Protein AF-A0A0S7YN95-F1 (afdb_monomer)

Nearest PDB structures (foldseek):
  6g4j-assembly1_B  TM=7.138E-01  e=1.364E-01  synthetic construct
  5dcq-assembly3_A  TM=6.971E-01  e=1.677E-01  synthetic construct
  4zv6-assembly1_A  TM=6.959E-01  e=6.429E-01  synthetic construct
  7q1f-assembly2_T  TM=7.185E-01  e=8.325E-01  synthetic construct
  3ltj-assembly1_A  TM=7.022E-01  e=1.078E+00  synthetic construct

pLDDT: mean 77.03, std 22.02, range [37.22, 98.12]

Solvent-accessible surface area (backbone atoms only — not comparable to full-atom values): 9347 Å² total; per-residue (Å²): 131,88,80,88,83,84,80,82,82,80,82,81,84,77,83,65,75,85,68,60,56,68,64,36,55,53,28,54,72,44,93,47,61,67,47,24,47,54,28,54,54,50,38,55,75,66,61,48,51,88,51,44,67,65,35,54,57,33,55,72,45,88,52,65,68,43,20,52,50,24,53,52,41,48,26,73,58,68,68,54,84,75,70,60,92,79,41,52,80,70,50,40,54,53,52,48,51,52,49,54,55,48,47,56,71,75,58,79,54,79,75,77,80,72,92,78,72,85,78,73,82,82,82,81,83,77,81,82,88,82,83,85,79,89,81,86,89,80,87,85,86,133

Structure (mmCIF, N/CA/C/O backbone):
data_AF-A0A0S7YN95-F1
#
_entry.id   AF-A0A0S7YN95-F1
#
loop_
_atom_site.group_PDB
_atom_site.id
_atom_site.type_symbol
_atom_site.label_atom_id
_atom_site.label_alt_id
_atom_site.label_comp_id
_atom_site.label_asym_id
_atom_site.label_entity_id
_atom_site.label_seq_id
_atom_site.pdbx_PDB_ins_code
_atom_site.Cartn_x
_atom_site.Cartn_y
_atom_site.Cartn_z
_atom_site.occupancy
_atom_site.B_iso_or_equiv
_atom_site.auth_seq_id
_atom_site.auth_comp_id
_atom_site.auth_asym_id
_atom_site.auth_atom_id
_atom_site.pdbx_PDB_model_num
ATOM 1 N N . MET A 1 1 ? -55.940 -20.955 6.458 1.00 40.81 1 MET A N 1
ATOM 2 C CA . MET A 1 1 ? -55.574 -21.332 5.076 1.00 40.81 1 MET A CA 1
ATOM 3 C C . MET A 1 1 ? -54.889 -20.138 4.426 1.00 40.81 1 MET A C 1
ATOM 5 O O . MET A 1 1 ? -55.486 -19.078 4.477 1.00 40.81 1 MET A O 1
ATOM 9 N N . SER A 1 2 ? -53.699 -20.341 3.836 1.00 41.50 2 SER A N 1
ATOM 10 C CA . SER A 1 2 ? -53.143 -19.576 2.689 1.00 41.50 2 SER A CA 1
ATOM 11 C C . SER A 1 2 ? -52.812 -18.079 2.902 1.00 41.50 2 SER A C 1
ATOM 13 O O . SER A 1 2 ? -53.656 -17.323 3.338 1.00 41.50 2 SER A O 1
ATOM 15 N N . ARG A 1 3 ? -51.645 -17.513 2.564 1.00 46.84 3 ARG A N 1
ATOM 16 C CA . ARG A 1 3 ? -50.478 -17.911 1.756 1.00 46.84 3 ARG A CA 1
ATOM 17 C C . ARG A 1 3 ? -49.304 -17.003 2.172 1.00 46.84 3 ARG A C 1
ATOM 19 O O . ARG A 1 3 ? -49.470 -15.793 2.265 1.00 46.84 3 ARG A O 1
ATOM 26 N N . LYS A 1 4 ? -48.123 -17.585 2.390 1.00 48.66 4 LYS A N 1
ATOM 27 C CA . LYS A 1 4 ? -46.857 -16.853 2.549 1.00 48.66 4 LYS A CA 1
ATOM 28 C C . LYS A 1 4 ? -46.462 -16.288 1.181 1.00 48.66 4 LYS A C 1
ATOM 30 O O . LYS A 1 4 ? -46.276 -17.070 0.253 1.00 48.66 4 LYS A O 1
ATOM 35 N N . VAL A 1 5 ? -46.340 -14.969 1.050 1.00 50.50 5 VAL A N 1
ATOM 36 C CA . VAL A 1 5 ? -45.771 -14.335 -0.149 1.00 50.50 5 VAL A CA 1
ATOM 37 C C . VAL A 1 5 ? -44.314 -13.996 0.160 1.00 50.50 5 VAL A C 1
ATOM 39 O O . VAL A 1 5 ? -44.005 -12.975 0.764 1.00 50.50 5 VAL A O 1
ATOM 42 N N . LEU A 1 6 ? -43.426 -14.919 -0.204 1.00 49.97 6 LEU A N 1
ATOM 43 C CA . LEU A 1 6 ? -41.984 -14.706 -0.285 1.00 49.97 6 LEU A CA 1
ATOM 44 C C . LEU A 1 6 ? -41.707 -13.930 -1.577 1.00 49.97 6 LEU A C 1
ATOM 46 O O . LEU A 1 6 ? -41.697 -14.519 -2.655 1.00 49.97 6 LEU A O 1
ATOM 50 N N . VAL A 1 7 ? -41.499 -12.617 -1.481 1.00 48.03 7 VAL A N 1
ATOM 51 C CA . VAL A 1 7 ? -40.892 -11.842 -2.572 1.00 48.03 7 VAL A CA 1
ATOM 52 C C . VAL A 1 7 ? -39.397 -11.766 -2.294 1.00 48.03 7 VAL A C 1
ATOM 54 O O . VAL A 1 7 ? -38.925 -10.905 -1.556 1.00 48.03 7 VAL A O 1
ATOM 57 N N . ALA A 1 8 ? -38.655 -12.717 -2.855 1.00 51.25 8 ALA A N 1
ATOM 58 C CA . ALA A 1 8 ? -37.205 -12.655 -2.934 1.00 51.25 8 ALA A CA 1
ATOM 59 C C . ALA A 1 8 ? -36.825 -11.723 -4.093 1.00 51.25 8 ALA A C 1
ATOM 61 O O . ALA A 1 8 ? -36.809 -12.136 -5.250 1.00 51.25 8 ALA A O 1
ATOM 62 N N . LEU A 1 9 ? -36.549 -10.453 -3.790 1.00 49.41 9 LEU A N 1
ATOM 63 C CA . LEU A 1 9 ? -35.989 -9.513 -4.761 1.00 49.41 9 LEU A CA 1
ATOM 64 C C . LEU A 1 9 ? -34.455 -9.614 -4.721 1.00 49.41 9 LEU A C 1
ATOM 66 O O . LEU A 1 9 ? -33.769 -8.796 -4.115 1.00 49.41 9 LEU A O 1
ATOM 70 N N . ALA A 1 10 ? -33.911 -10.668 -5.326 1.00 53.53 10 ALA A N 1
ATOM 71 C CA . ALA A 1 10 ? -32.475 -10.808 -5.538 1.00 53.53 10 ALA A CA 1
ATOM 72 C C . ALA A 1 10 ? -32.064 -10.029 -6.800 1.00 53.53 10 ALA A C 1
ATOM 74 O O . ALA A 1 10 ? -31.948 -10.598 -7.882 1.00 53.53 10 ALA A O 1
ATOM 75 N N . LEU A 1 11 ? -31.856 -8.714 -6.675 1.00 52.47 11 LEU A N 1
ATOM 76 C CA . LEU A 1 11 ? -31.109 -7.945 -7.676 1.00 52.47 11 LEU A CA 1
ATOM 77 C C . LEU A 1 11 ? -29.611 -8.034 -7.352 1.00 52.47 11 LEU A C 1
ATOM 79 O O . LEU A 1 11 ? -29.030 -7.128 -6.761 1.00 52.47 11 LEU A O 1
ATOM 83 N N . SER A 1 12 ? -28.973 -9.139 -7.735 1.00 53.12 12 SER A N 1
ATOM 84 C CA . SER A 1 12 ? -27.510 -9.245 -7.748 1.00 53.12 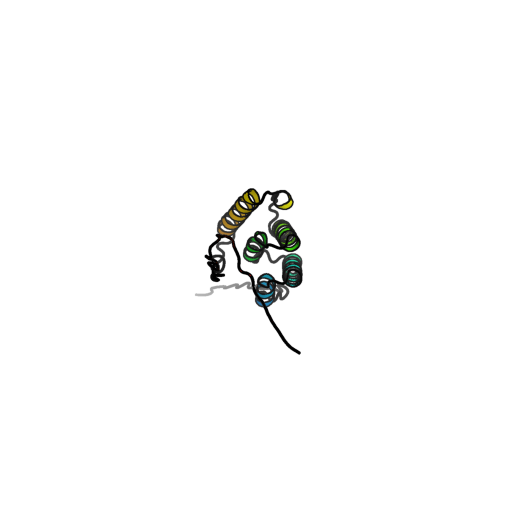12 SER A CA 1
ATOM 85 C C . SER A 1 12 ? -26.991 -8.878 -9.133 1.00 53.12 12 SER A C 1
ATOM 87 O O . SER A 1 12 ? -26.736 -9.744 -9.965 1.00 53.12 12 SER A O 1
ATOM 89 N N . LEU A 1 13 ? -26.844 -7.576 -9.383 1.00 55.75 13 LEU A N 1
ATOM 90 C CA . LEU A 1 13 ? -26.176 -7.054 -10.574 1.00 55.75 13 LEU A CA 1
ATOM 91 C C . LEU A 1 13 ? -24.756 -6.600 -10.206 1.00 55.75 13 LEU A C 1
ATOM 93 O O . LEU A 1 13 ? -24.455 -5.412 -10.165 1.00 55.75 13 LEU A O 1
ATOM 97 N N . SER A 1 14 ? -23.879 -7.559 -9.909 1.00 51.69 14 SER A N 1
ATOM 98 C CA . SER A 1 14 ? -22.458 -7.291 -9.662 1.00 51.69 14 SER A CA 1
ATOM 99 C C . SER A 1 14 ? -21.651 -7.571 -10.924 1.00 51.69 14 SER A C 1
ATOM 101 O O . SER A 1 14 ? -20.907 -8.545 -10.997 1.00 51.69 14 SER A O 1
ATOM 103 N N . ALA A 1 15 ? -21.766 -6.692 -11.918 1.00 51.25 15 ALA A N 1
ATOM 104 C CA . ALA A 1 15 ? -20.723 -6.544 -12.930 1.00 51.25 15 ALA A CA 1
ATOM 105 C C . ALA A 1 15 ? -19.555 -5.759 -12.309 1.00 51.25 15 ALA A C 1
ATOM 107 O O . ALA A 1 15 ? -19.280 -4.617 -12.670 1.00 51.25 15 ALA A O 1
ATOM 108 N N . VAL A 1 16 ? -18.897 -6.354 -11.311 1.00 57.03 16 VAL A N 1
ATOM 109 C CA . VAL A 1 16 ? -17.595 -5.870 -10.851 1.00 57.03 16 VAL A CA 1
ATOM 110 C C . VAL A 1 16 ? -16.633 -6.260 -11.958 1.00 57.03 16 VAL A C 1
ATOM 112 O O . VAL A 1 16 ? -16.446 -7.448 -12.216 1.00 57.03 16 VAL A O 1
ATOM 115 N N . GLY A 1 17 ? -16.099 -5.266 -12.671 1.00 54.59 17 GLY A N 1
ATOM 116 C CA . GLY A 1 17 ? -15.093 -5.495 -13.702 1.00 54.59 17 GLY A CA 1
ATOM 117 C C . GLY A 1 17 ? -14.051 -6.477 -13.176 1.00 54.59 17 GLY A C 1
ATOM 118 O O . GLY A 1 17 ? -13.567 -6.298 -12.060 1.00 54.59 17 GLY A O 1
ATOM 119 N N . CYS A 1 18 ? -13.783 -7.543 -13.936 1.00 68.19 18 CYS A N 1
ATOM 120 C CA . CYS A 1 18 ? -12.897 -8.633 -13.537 1.00 68.19 18 CYS A CA 1
ATOM 121 C C . CYS A 1 18 ? -11.459 -8.125 -13.364 1.00 68.19 18 CYS A C 1
ATOM 123 O O . CYS A 1 18 ? -10.595 -8.305 -14.221 1.00 68.19 18 CYS A O 1
ATOM 125 N N . LEU A 1 19 ? -11.188 -7.469 -12.241 1.00 75.56 19 LEU A N 1
ATOM 126 C CA . LEU A 1 19 ? -9.855 -7.382 -11.700 1.00 75.56 19 LEU A CA 1
ATOM 127 C C . LEU A 1 19 ? -9.501 -8.805 -11.285 1.00 75.56 19 LEU A C 1
ATOM 129 O O . LEU A 1 19 ? -10.043 -9.321 -10.309 1.00 75.56 19 LEU A O 1
ATOM 133 N N . ASP A 1 20 ? -8.623 -9.450 -12.049 1.00 89.38 20 ASP A N 1
ATOM 134 C CA . ASP A 1 20 ? -7.987 -10.684 -11.603 1.00 89.38 20 ASP A CA 1
ATOM 135 C C . ASP A 1 20 ? -7.134 -10.356 -10.373 1.00 89.38 2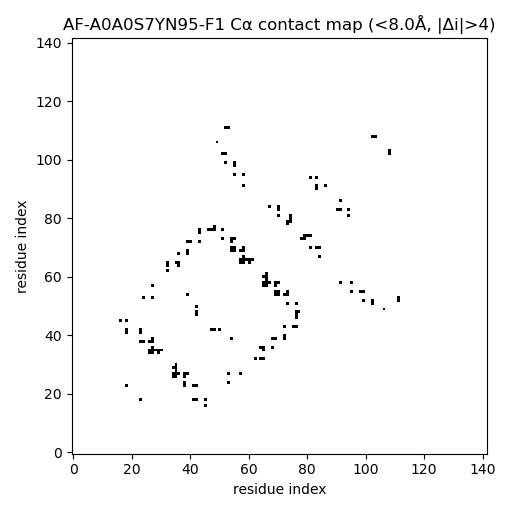0 ASP A C 1
ATOM 137 O O . ASP A 1 20 ? -5.995 -9.885 -10.472 1.00 89.38 20 ASP A O 1
ATOM 141 N N . ARG A 1 21 ? -7.761 -10.507 -9.207 1.00 89.00 21 ARG A N 1
ATOM 142 C CA . ARG A 1 21 ? -7.197 -10.134 -7.918 1.00 89.00 21 ARG A CA 1
ATOM 143 C C . ARG A 1 21 ? -5.943 -10.931 -7.621 1.00 89.00 21 ARG A C 1
ATOM 145 O O . ARG A 1 21 ? -4.981 -10.358 -7.126 1.00 89.00 21 ARG A O 1
ATOM 152 N N . GLU A 1 22 ? -5.954 -12.224 -7.909 1.00 90.81 22 GLU A N 1
ATOM 153 C CA . GLU A 1 22 ? -4.815 -13.091 -7.637 1.00 90.81 22 GLU A CA 1
ATOM 154 C C . GLU A 1 22 ? -3.608 -12.651 -8.466 1.00 90.81 22 GLU A C 1
ATOM 156 O O . GLU A 1 22 ? -2.524 -12.433 -7.918 1.00 90.81 22 GLU A O 1
ATOM 161 N N . ALA A 1 23 ? -3.813 -12.401 -9.763 1.00 93.56 23 ALA A N 1
ATOM 162 C CA . ALA A 1 23 ? -2.758 -11.881 -10.622 1.00 93.56 23 ALA A CA 1
ATOM 163 C C . ALA A 1 23 ? -2.231 -10.523 -10.134 1.00 93.56 23 ALA A C 1
ATOM 165 O O . ALA A 1 23 ? -1.027 -10.278 -10.174 1.00 93.56 23 ALA A O 1
ATOM 166 N N . VAL A 1 24 ? -3.111 -9.63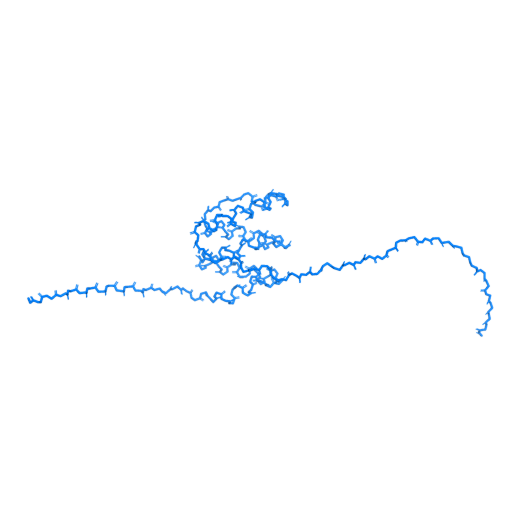8 -9.657 1.00 94.88 24 VAL A N 1
ATOM 167 C CA . VAL A 1 24 ? -2.719 -8.327 -9.119 1.00 94.88 24 VAL A CA 1
ATOM 168 C C . VAL A 1 24 ? -1.906 -8.467 -7.837 1.00 94.88 24 VAL A C 1
ATOM 170 O O . VAL A 1 24 ? -0.841 -7.867 -7.744 1.00 94.88 24 VAL A O 1
ATOM 173 N N . VAL A 1 25 ? -2.351 -9.277 -6.875 1.00 94.56 25 VAL A N 1
ATOM 174 C CA . VAL A 1 25 ? -1.611 -9.520 -5.625 1.00 94.56 25 VAL A CA 1
ATOM 175 C C . VAL A 1 25 ? -0.243 -10.125 -5.925 1.00 94.56 25 VAL A C 1
ATOM 177 O O . VAL A 1 25 ? 0.763 -9.682 -5.377 1.00 94.56 25 VAL A O 1
ATOM 180 N N . LYS A 1 26 ? -0.172 -11.075 -6.862 1.00 95.44 26 LYS A N 1
ATOM 181 C CA . LYS A 1 26 ? 1.102 -11.645 -7.306 1.00 95.44 26 LYS A CA 1
ATOM 182 C C . LYS A 1 26 ? 2.043 -10.576 -7.864 1.00 95.44 26 LYS A C 1
ATOM 184 O O . LYS A 1 26 ? 3.222 -10.600 -7.539 1.00 95.44 26 LYS A O 1
ATOM 189 N N . GLN A 1 27 ? 1.533 -9.636 -8.662 1.00 96.00 27 GLN A N 1
ATOM 190 C CA . GLN A 1 27 ? 2.317 -8.516 -9.198 1.00 96.00 27 GLN A CA 1
ATOM 191 C C . GLN A 1 27 ? 2.766 -7.520 -8.117 1.00 96.00 27 GLN A C 1
ATOM 193 O O . GLN A 1 27 ? 3.840 -6.947 -8.244 1.00 96.00 27 GLN A O 1
ATOM 198 N N . LEU A 1 28 ? 1.983 -7.309 -7.054 1.00 96.31 28 LEU A N 1
ATOM 199 C CA . LEU A 1 28 ? 2.408 -6.463 -5.931 1.00 96.31 28 LEU A CA 1
ATOM 200 C C . LEU A 1 28 ? 3.572 -7.081 -5.143 1.00 96.31 28 LEU A C 1
ATOM 202 O O . LEU A 1 28 ? 4.379 -6.353 -4.582 1.00 96.31 28 LEU A O 1
ATOM 206 N N . ARG A 1 29 ? 3.666 -8.412 -5.105 1.00 94.75 29 ARG A N 1
ATOM 207 C CA . ARG A 1 29 ? 4.671 -9.145 -4.317 1.00 94.75 29 ARG A CA 1
ATOM 208 C C . ARG A 1 29 ? 5.949 -9.482 -5.086 1.00 94.75 29 ARG A C 1
ATOM 210 O O . ARG A 1 29 ? 6.797 -10.192 -4.560 1.00 94.75 29 ARG A O 1
ATOM 217 N N . THR A 1 30 ? 6.086 -9.032 -6.331 1.00 94.81 30 THR A N 1
ATOM 218 C CA . THR A 1 30 ? 7.346 -9.167 -7.076 1.00 94.81 30 THR A CA 1
ATOM 219 C C . THR A 1 30 ? 8.353 -8.115 -6.636 1.00 94.81 30 THR A C 1
ATOM 221 O O . THR A 1 30 ? 7.937 -7.016 -6.291 1.00 94.81 30 THR A O 1
ATOM 224 N N . ASP A 1 31 ? 9.647 -8.380 -6.807 1.00 93.25 31 ASP A N 1
ATOM 225 C CA . ASP A 1 31 ? 10.708 -7.388 -6.565 1.00 93.25 31 ASP A CA 1
ATOM 226 C C . ASP A 1 31 ? 10.864 -6.353 -7.695 1.00 93.25 31 ASP A C 1
ATOM 228 O O . ASP A 1 31 ? 11.668 -5.435 -7.575 1.00 93.25 31 ASP A O 1
ATOM 232 N N . ASP A 1 32 ? 10.123 -6.483 -8.805 1.00 96.69 32 ASP A N 1
ATOM 233 C CA . ASP A 1 32 ? 10.162 -5.529 -9.920 1.00 96.69 32 ASP A CA 1
ATOM 234 C C . ASP A 1 32 ? 9.256 -4.310 -9.636 1.00 96.69 32 ASP A C 1
ATOM 236 O O . ASP A 1 32 ? 8.021 -4.437 -9.693 1.00 96.69 32 ASP A O 1
ATOM 240 N N . PRO A 1 33 ? 9.823 -3.101 -9.429 1.00 97.06 33 PRO A N 1
ATOM 241 C CA . PRO A 1 33 ? 9.045 -1.893 -9.159 1.00 97.06 33 PRO A CA 1
ATOM 242 C C . PRO A 1 33 ? 8.063 -1.544 -10.282 1.00 97.06 33 PRO A C 1
ATOM 244 O O . PRO A 1 33 ? 7.010 -0.954 -10.038 1.00 97.06 33 PRO A O 1
ATOM 247 N N . ARG A 1 34 ? 8.360 -1.922 -11.534 1.00 97.06 34 ARG A N 1
ATOM 248 C CA . ARG A 1 34 ? 7.473 -1.667 -12.680 1.00 97.06 34 ARG A CA 1
ATOM 249 C C . ARG A 1 34 ? 6.226 -2.539 -12.616 1.00 97.06 34 ARG A C 1
ATOM 251 O O . ARG A 1 34 ? 5.130 -2.058 -12.915 1.00 97.06 34 ARG A O 1
ATOM 258 N N . MET A 1 35 ? 6.377 -3.801 -12.215 1.00 97.56 35 MET A N 1
ATOM 259 C CA . MET A 1 35 ? 5.250 -4.715 -12.023 1.00 97.56 35 MET A CA 1
ATOM 260 C C . MET A 1 35 ? 4.375 -4.268 -10.852 1.00 97.56 35 MET A C 1
ATOM 262 O O . MET A 1 35 ? 3.150 -4.201 -11.000 1.00 97.56 35 MET A O 1
ATOM 266 N N . GLN A 1 36 ? 4.995 -3.860 -9.743 1.00 98.12 36 GLN A N 1
ATOM 267 C CA . GLN A 1 36 ? 4.291 -3.293 -8.593 1.00 98.12 36 GLN A CA 1
ATOM 268 C C . GLN A 1 36 ? 3.521 -2.021 -8.982 1.00 98.12 36 GLN A C 1
ATOM 270 O O . GLN A 1 36 ? 2.317 -1.923 -8.742 1.00 98.12 36 GLN A O 1
ATOM 275 N N . ALA A 1 37 ? 4.166 -1.075 -9.671 1.00 96.94 37 ALA A N 1
ATOM 276 C CA . ALA A 1 37 ? 3.537 0.154 -10.153 1.00 96.94 37 ALA A CA 1
ATOM 277 C C . ALA A 1 37 ? 2.332 -0.121 -11.072 1.00 96.94 37 ALA A C 1
ATOM 279 O O . ALA A 1 37 ? 1.266 0.491 -10.922 1.00 96.94 37 ALA A O 1
ATOM 280 N N . ALA A 1 38 ? 2.469 -1.069 -12.004 1.00 96.56 38 ALA A N 1
ATOM 281 C CA . ALA A 1 38 ? 1.383 -1.474 -12.890 1.00 96.56 38 ALA A CA 1
ATOM 282 C C . ALA A 1 38 ? 0.197 -2.066 -12.111 1.00 96.56 38 ALA A C 1
ATOM 284 O O . ALA A 1 38 ? -0.958 -1.738 -12.408 1.00 96.56 38 ALA A O 1
ATOM 285 N N . ALA A 1 39 ? 0.468 -2.888 -11.094 1.00 97.50 39 ALA A N 1
ATOM 286 C CA . ALA A 1 39 ? -0.548 -3.465 -10.222 1.00 97.50 39 ALA A CA 1
ATOM 287 C C . ALA A 1 39 ? -1.269 -2.395 -9.392 1.00 97.50 39 ALA A C 1
ATOM 289 O O . ALA A 1 39 ? -2.499 -2.333 -9.431 1.00 97.50 39 ALA A O 1
ATOM 290 N N . ILE A 1 40 ? -0.535 -1.479 -8.747 1.00 97.88 40 ILE A N 1
ATOM 291 C CA . ILE A 1 40 ? -1.114 -0.342 -8.010 1.00 97.88 40 ILE A CA 1
ATOM 292 C C . ILE A 1 40 ? -2.049 0.465 -8.923 1.00 97.88 40 ILE A C 1
ATOM 294 O O . ILE A 1 40 ? -3.179 0.790 -8.551 1.00 97.88 40 ILE A O 1
ATOM 298 N N . ALA A 1 41 ? -1.619 0.746 -10.156 1.00 96.75 41 ALA A N 1
ATOM 299 C CA . ALA A 1 41 ? -2.429 1.495 -11.109 1.00 96.75 41 ALA A CA 1
ATOM 300 C C . ALA A 1 41 ? -3.725 0.756 -11.494 1.00 96.75 41 ALA A C 1
ATOM 302 O O . ALA A 1 41 ? -4.764 1.396 -11.670 1.00 96.75 41 ALA A O 1
ATOM 303 N N . ARG A 1 42 ? -3.698 -0.581 -11.608 1.00 96.12 42 ARG A N 1
ATOM 304 C CA . ARG A 1 42 ? -4.904 -1.397 -11.849 1.00 96.12 42 ARG A CA 1
ATOM 305 C C . ARG A 1 42 ? -5.878 -1.323 -10.674 1.00 96.12 42 ARG A C 1
ATOM 307 O O . ARG A 1 42 ? -7.068 -1.144 -10.916 1.00 96.12 42 ARG A O 1
ATOM 314 N N . ILE A 1 43 ? -5.380 -1.394 -9.440 1.00 95.62 43 ILE A N 1
ATOM 315 C CA . ILE A 1 43 ? -6.201 -1.308 -8.221 1.00 95.62 43 ILE A CA 1
ATOM 316 C C . ILE A 1 43 ? -6.928 0.034 -8.155 1.00 95.62 43 ILE A C 1
ATOM 318 O O . ILE A 1 43 ? -8.141 0.070 -7.963 1.00 95.62 43 ILE A O 1
ATOM 322 N N . VAL A 1 44 ? -6.206 1.136 -8.384 1.00 95.38 44 VAL A N 1
ATOM 323 C CA . VAL A 1 44 ? -6.795 2.483 -8.378 1.00 95.38 44 VAL A CA 1
ATOM 324 C C . VAL A 1 44 ? -7.843 2.637 -9.477 1.00 95.38 44 VAL A C 1
ATOM 326 O O . VAL A 1 44 ? -8.913 3.174 -9.213 1.00 95.38 44 VAL A O 1
ATOM 329 N N . ARG A 1 45 ? -7.575 2.148 -10.696 1.00 94.62 45 ARG A N 1
ATOM 330 C CA . ARG A 1 45 ? -8.554 2.196 -11.798 1.00 94.62 45 ARG A CA 1
ATOM 331 C C . ARG A 1 45 ? -9.818 1.392 -11.500 1.00 94.62 45 ARG A C 1
ATOM 333 O O . ARG A 1 45 ? -10.896 1.801 -11.911 1.00 94.62 45 ARG A O 1
ATOM 340 N N . ALA A 1 46 ? -9.678 0.265 -10.808 1.00 91.94 46 ALA A N 1
ATOM 341 C CA . ALA A 1 46 ? -10.798 -0.575 -10.401 1.00 91.94 46 ALA A CA 1
ATOM 342 C C . ALA A 1 46 ? -11.521 -0.060 -9.143 1.00 91.94 46 ALA A C 1
ATOM 344 O O . ALA A 1 46 ? -12.544 -0.628 -8.774 1.00 91.94 46 ALA A O 1
ATOM 345 N N . TYR A 1 47 ? -10.996 0.979 -8.479 1.00 90.94 47 TYR A N 1
ATOM 346 C CA . TYR A 1 47 ? -11.463 1.450 -7.172 1.00 90.94 47 TYR A CA 1
ATOM 347 C C . TYR A 1 47 ? -11.575 0.322 -6.124 1.00 90.94 47 TYR A C 1
ATOM 349 O O . TYR A 1 47 ? -12.432 0.358 -5.242 1.00 90.94 47 TYR A O 1
ATOM 357 N N . ASP A 1 48 ? -10.696 -0.687 -6.197 1.00 91.38 48 ASP A N 1
ATOM 358 C CA . ASP A 1 48 ? -10.754 -1.854 -5.310 1.00 91.38 48 ASP A CA 1
ATOM 359 C C . ASP A 1 48 ? -10.076 -1.563 -3.964 1.00 91.38 48 ASP A C 1
ATOM 361 O O . ASP A 1 48 ? -8.923 -1.923 -3.711 1.00 91.38 48 ASP A O 1
ATOM 365 N N . ALA A 1 49 ? -10.816 -0.900 -3.076 1.00 90.50 49 ALA A N 1
ATOM 366 C CA . ALA A 1 49 ? -10.348 -0.559 -1.736 1.00 90.50 49 ALA A CA 1
ATOM 367 C C . ALA A 1 49 ? -10.047 -1.788 -0.862 1.00 90.50 49 ALA A C 1
ATOM 369 O O . ALA A 1 49 ? -9.319 -1.671 0.117 1.00 90.50 49 ALA A O 1
ATOM 370 N N . THR A 1 50 ? -10.552 -2.977 -1.202 1.00 90.25 50 THR A N 1
ATOM 371 C CA . THR A 1 50 ? -10.306 -4.182 -0.394 1.00 90.25 50 THR A CA 1
ATOM 372 C C . THR A 1 50 ? -8.856 -4.679 -0.494 1.00 90.25 50 THR A C 1
ATOM 374 O O . THR A 1 50 ? -8.428 -5.481 0.331 1.00 90.25 50 THR A O 1
ATOM 377 N N . LEU A 1 51 ? -8.089 -4.178 -1.471 1.00 94.00 51 LEU A N 1
ATOM 378 C CA . LEU A 1 51 ? -6.647 -4.404 -1.605 1.00 94.00 51 LEU A CA 1
ATOM 379 C C . LEU A 1 51 ? -5.799 -3.372 -0.847 1.00 94.00 51 LEU A C 1
ATOM 381 O O . LEU A 1 51 ? -4.575 -3.378 -0.971 1.00 94.00 51 LEU A O 1
ATOM 385 N N . ALA A 1 52 ? -6.412 -2.510 -0.028 1.00 93.81 52 ALA A N 1
ATOM 386 C CA . ALA A 1 52 ? -5.676 -1.545 0.785 1.00 93.81 52 ALA A CA 1
ATOM 387 C C . ALA A 1 52 ? -4.646 -2.215 1.706 1.00 93.81 52 ALA A C 1
ATOM 389 O O . ALA A 1 52 ? -3.577 -1.651 1.892 1.00 93.81 52 ALA A O 1
ATOM 390 N N . GLY A 1 53 ? -4.914 -3.425 2.213 1.00 94.00 53 GLY A N 1
ATOM 391 C CA . GLY A 1 53 ? -3.940 -4.190 3.001 1.00 94.00 53 GLY A CA 1
ATOM 392 C C . GLY A 1 53 ? -2.610 -4.399 2.267 1.00 94.00 53 GLY A C 1
ATOM 393 O O . GLY A 1 53 ? -1.562 -4.063 2.801 1.00 94.00 53 GLY A O 1
ATOM 394 N N . GLU A 1 54 ? -2.647 -4.852 1.012 1.00 95.44 54 GLU A N 1
ATOM 395 C CA . GLU A 1 54 ? -1.430 -5.064 0.211 1.00 95.44 54 GLU A CA 1
ATOM 396 C C . GLU A 1 54 ? -0.737 -3.734 -0.141 1.00 95.44 54 GLU A C 1
ATOM 398 O O . GLU A 1 54 ? 0.487 -3.653 -0.188 1.00 95.44 54 GLU A O 1
ATOM 403 N N . LEU A 1 55 ? -1.505 -2.656 -0.339 1.00 96.75 55 LEU A N 1
ATOM 404 C CA . LEU A 1 55 ? -0.940 -1.320 -0.558 1.00 96.75 55 LEU A CA 1
ATOM 405 C C . LEU A 1 55 ? -0.252 -0.756 0.695 1.00 96.75 55 LEU A C 1
ATOM 407 O O . LEU A 1 55 ? 0.700 0.008 0.564 1.00 96.75 55 LEU A O 1
ATOM 411 N N . ILE A 1 56 ? -0.725 -1.106 1.896 1.00 96.44 56 ILE A N 1
ATOM 412 C CA . ILE A 1 56 ? -0.095 -0.696 3.159 1.00 96.44 56 ILE A CA 1
ATOM 413 C C . ILE A 1 56 ? 1.290 -1.328 3.291 1.00 96.44 56 ILE A C 1
ATOM 415 O O . ILE A 1 56 ? 2.219 -0.633 3.691 1.00 96.44 56 ILE A O 1
ATOM 419 N N . GLU A 1 57 ? 1.452 -2.592 2.901 1.00 95.81 57 GLU A N 1
ATOM 420 C CA . GLU A 1 57 ? 2.756 -3.266 2.927 1.00 95.81 57 GLU A CA 1
ATOM 421 C C . GLU A 1 57 ? 3.752 -2.611 1.953 1.00 95.81 57 GLU A C 1
ATOM 423 O O . GLU A 1 57 ? 4.913 -2.398 2.290 1.00 95.81 57 GLU A O 1
ATOM 428 N N . LEU A 1 58 ? 3.293 -2.147 0.785 1.00 96.94 58 LEU A N 1
ATOM 429 C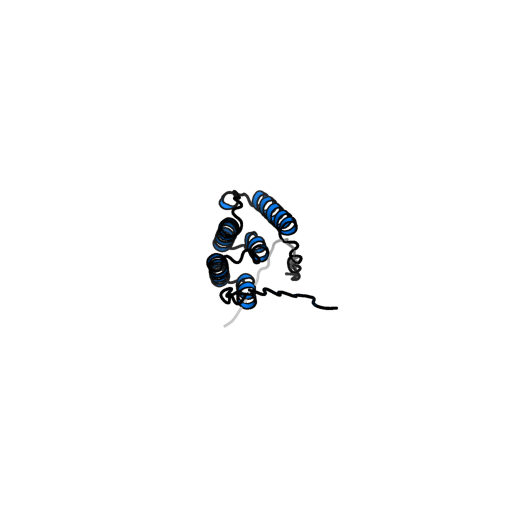 CA . LEU A 1 58 ? 4.148 -1.427 -0.170 1.00 96.94 58 LEU A CA 1
ATOM 430 C C . LEU A 1 58 ? 4.615 -0.040 0.300 1.00 96.94 58 LEU A C 1
ATOM 432 O O . LEU A 1 58 ? 5.503 0.547 -0.319 1.00 96.94 58 LEU A O 1
ATOM 436 N N . LEU A 1 59 ? 4.087 0.487 1.408 1.00 97.06 59 LEU A N 1
ATOM 437 C CA . LEU A 1 59 ? 4.665 1.669 2.055 1.00 97.06 59 LEU A CA 1
ATOM 438 C C . LEU A 1 59 ? 6.050 1.383 2.659 1.00 97.06 59 LEU A C 1
ATOM 440 O O . LEU A 1 59 ? 6.810 2.323 2.896 1.00 97.06 59 LEU A O 1
ATOM 444 N N . GLU A 1 60 ? 6.384 0.114 2.897 1.00 95.12 60 GLU A N 1
ATOM 445 C CA . GLU A 1 60 ? 7.697 -0.335 3.374 1.00 95.12 60 GLU A CA 1
ATOM 446 C C . GLU A 1 60 ? 8.659 -0.690 2.232 1.00 95.12 60 GLU A C 1
ATOM 448 O O . GLU A 1 60 ? 9.809 -1.007 2.503 1.00 95.12 60 GLU A O 1
ATOM 453 N N . SER A 1 61 ? 8.229 -0.588 0.968 1.00 95.12 61 SER A N 1
ATOM 454 C CA . SER A 1 61 ? 9.081 -0.849 -0.201 1.00 95.12 61 SER A CA 1
ATOM 455 C C . SER A 1 61 ? 10.389 -0.055 -0.143 1.00 95.12 61 SER A C 1
ATOM 457 O O . SER A 1 61 ? 10.376 1.124 0.206 1.00 95.12 61 SER A O 1
ATOM 459 N N . GLU A 1 62 ? 11.506 -0.653 -0.558 1.00 93.19 62 GLU A N 1
ATOM 460 C CA . GLU A 1 62 ? 12.792 0.045 -0.708 1.00 93.19 62 GLU A CA 1
ATOM 461 C C . GLU A 1 62 ? 12.752 1.062 -1.861 1.00 93.19 62 GLU A C 1
ATOM 463 O O . GLU A 1 62 ? 13.312 2.159 -1.757 1.00 93.19 62 GLU A O 1
ATOM 468 N N . ASP A 1 63 ? 11.996 0.759 -2.921 1.00 96.38 63 ASP A N 1
ATOM 469 C CA . ASP A 1 63 ? 11.789 1.664 -4.049 1.00 96.38 63 ASP A CA 1
ATOM 470 C C . ASP A 1 63 ? 10.888 2.849 -3.662 1.00 96.38 63 ASP A C 1
ATOM 472 O O . ASP A 1 63 ? 9.743 2.687 -3.223 1.00 96.38 63 ASP A O 1
ATOM 476 N N . GLU A 1 64 ? 11.410 4.064 -3.836 1.00 95.00 64 GLU A N 1
ATOM 477 C CA . GLU A 1 64 ? 10.711 5.306 -3.500 1.00 95.00 64 GLU A CA 1
ATOM 478 C C . GLU A 1 64 ? 9.463 5.535 -4.360 1.00 95.00 64 GLU A C 1
ATOM 480 O O . GLU A 1 64 ? 8.440 5.997 -3.844 1.00 95.00 64 GLU A O 1
ATOM 485 N N . GLY A 1 65 ? 9.519 5.178 -5.645 1.00 95.69 65 GLY A N 1
ATOM 486 C CA . GLY A 1 65 ? 8.399 5.321 -6.570 1.00 95.69 65 GLY A CA 1
ATOM 487 C C . GLY A 1 65 ? 7.218 4.449 -6.158 1.00 95.69 65 GLY A C 1
ATOM 488 O O . GLY A 1 65 ? 6.084 4.928 -6.090 1.00 95.69 65 GLY A O 1
ATOM 489 N N . VAL A 1 66 ? 7.482 3.198 -5.791 1.00 97.56 66 VAL A N 1
ATOM 490 C CA . VAL A 1 66 ? 6.481 2.253 -5.286 1.00 97.56 66 VAL A CA 1
ATOM 491 C C . VAL A 1 66 ? 5.852 2.771 -3.997 1.00 97.56 66 VAL A C 1
ATOM 493 O O . VAL A 1 66 ? 4.623 2.845 -3.917 1.00 97.56 66 VAL A O 1
ATOM 496 N N . ARG A 1 67 ? 6.658 3.225 -3.024 1.00 96.88 67 ARG A N 1
ATOM 497 C CA . ARG A 1 67 ? 6.137 3.824 -1.781 1.00 96.88 67 ARG A CA 1
ATOM 498 C C . ARG A 1 67 ? 5.236 5.026 -2.062 1.00 96.88 67 ARG A C 1
ATOM 500 O O . ARG A 1 67 ? 4.153 5.151 -1.484 1.00 96.88 67 ARG A O 1
ATOM 507 N N . PHE A 1 68 ? 5.671 5.918 -2.952 1.00 95.69 68 PHE A N 1
ATOM 508 C CA . PHE A 1 68 ? 4.910 7.102 -3.345 1.00 95.69 68 PHE A CA 1
ATOM 509 C C . PHE A 1 68 ? 3.567 6.723 -3.986 1.00 95.69 68 PHE A C 1
ATOM 511 O O . PHE A 1 68 ? 2.516 7.276 -3.636 1.00 95.69 68 PHE A O 1
ATOM 518 N N . MET A 1 69 ? 3.589 5.756 -4.905 1.00 96.94 69 MET A N 1
ATOM 519 C CA . MET A 1 69 ? 2.396 5.267 -5.588 1.00 96.94 69 MET A CA 1
ATOM 520 C C . MET A 1 69 ? 1.427 4.585 -4.624 1.00 96.94 69 MET A C 1
ATOM 522 O O . MET A 1 69 ? 0.226 4.845 -4.702 1.00 96.94 69 MET A O 1
ATOM 526 N N . ALA A 1 70 ? 1.928 3.775 -3.692 1.00 97.56 70 ALA A N 1
ATOM 527 C CA . ALA A 1 70 ? 1.127 3.117 -2.668 1.00 97.56 70 ALA A CA 1
ATOM 528 C C . ALA A 1 70 ? 0.428 4.136 -1.752 1.00 97.56 70 ALA A C 1
ATOM 530 O O . ALA A 1 70 ? -0.791 4.075 -1.579 1.00 97.56 70 ALA A O 1
ATOM 531 N N . ALA A 1 71 ? 1.156 5.143 -1.254 1.00 96.94 71 ALA A N 1
ATOM 532 C CA . ALA A 1 71 ? 0.581 6.219 -0.441 1.00 96.94 71 ALA A CA 1
ATOM 533 C C . ALA A 1 71 ? -0.506 7.001 -1.199 1.00 96.94 71 ALA A C 1
ATOM 535 O O . ALA A 1 71 ? -1.591 7.257 -0.670 1.00 96.94 71 ALA A O 1
ATOM 536 N N . THR A 1 72 ? -0.250 7.319 -2.470 1.00 96.25 72 THR A N 1
ATOM 537 C CA . THR A 1 72 ? -1.222 8.004 -3.333 1.00 96.25 72 THR A CA 1
ATOM 538 C C . THR A 1 72 ? -2.462 7.143 -3.583 1.00 96.25 72 THR A C 1
ATOM 540 O O . THR A 1 72 ? -3.587 7.647 -3.558 1.00 96.25 72 THR A O 1
ATOM 543 N N . ALA A 1 73 ? -2.283 5.844 -3.828 1.00 96.62 73 ALA A N 1
ATOM 544 C CA . ALA A 1 73 ? -3.378 4.908 -4.047 1.00 96.62 73 ALA A CA 1
ATOM 545 C C . ALA A 1 73 ? -4.258 4.774 -2.800 1.00 96.62 73 ALA A C 1
ATOM 547 O O . ALA A 1 73 ? -5.478 4.892 -2.903 1.00 96.62 73 ALA A O 1
ATOM 548 N N . LEU A 1 74 ? -3.649 4.629 -1.621 1.00 96.38 74 LEU A N 1
ATOM 549 C CA . LEU A 1 74 ? -4.366 4.604 -0.346 1.00 96.38 74 LEU A CA 1
ATOM 550 C C . LEU A 1 74 ? -5.177 5.882 -0.128 1.00 96.38 74 LEU A C 1
ATOM 552 O O . LEU A 1 74 ? -6.345 5.800 0.252 1.00 96.38 74 LEU A O 1
ATOM 556 N N . HIS A 1 75 ? -4.616 7.055 -0.437 1.00 95.00 75 HIS A N 1
ATOM 557 C CA . HIS A 1 75 ? -5.365 8.308 -0.366 1.00 95.00 75 HIS A CA 1
ATOM 558 C C . HIS A 1 75 ? -6.589 8.303 -1.293 1.00 95.00 75 HIS A C 1
ATOM 560 O O . HIS A 1 75 ? -7.692 8.632 -0.859 1.00 95.00 75 HIS A O 1
ATOM 566 N N . LYS A 1 76 ? -6.418 7.886 -2.552 1.00 94.56 76 LYS A N 1
ATOM 567 C CA . LYS A 1 76 ? -7.507 7.843 -3.542 1.00 94.56 76 LYS A CA 1
ATOM 568 C C . LYS A 1 76 ? -8.616 6.858 -3.176 1.00 94.56 76 LYS A C 1
ATOM 570 O O . LYS A 1 76 ? -9.781 7.162 -3.400 1.00 94.56 76 LYS A O 1
ATOM 575 N N . LEU A 1 77 ? -8.260 5.693 -2.636 1.00 92.44 77 LEU A N 1
ATOM 576 C CA . LEU A 1 77 ? -9.213 4.623 -2.327 1.00 92.44 77 LEU A CA 1
ATOM 577 C C . LEU A 1 77 ? -9.957 4.852 -1.009 1.00 92.44 77 LEU A C 1
ATOM 579 O O . LEU A 1 77 ? -11.097 4.425 -0.870 1.00 92.44 77 LEU A O 1
ATOM 583 N N . THR A 1 78 ? -9.319 5.507 -0.037 1.00 91.75 78 THR A N 1
ATOM 584 C CA . THR A 1 78 ? -9.851 5.617 1.334 1.00 91.75 78 THR A CA 1
ATOM 585 C C . THR A 1 78 ? -10.231 7.041 1.733 1.00 91.75 78 THR A C 1
ATOM 587 O O . THR A 1 78 ? -10.868 7.246 2.764 1.00 91.75 78 THR A O 1
ATOM 590 N N . GLY A 1 79 ? -9.785 8.047 0.977 1.00 91.88 79 GLY A N 1
ATOM 591 C CA . GLY A 1 79 ? -9.920 9.462 1.319 1.00 91.88 79 GLY A CA 1
ATOM 592 C C . GLY A 1 79 ? -9.025 9.930 2.475 1.00 91.88 79 GLY A C 1
ATOM 593 O O . GLY A 1 79 ? -8.913 11.138 2.700 1.00 91.88 79 GLY A O 1
ATOM 594 N N . ARG A 1 80 ? -8.339 9.029 3.198 1.00 90.44 80 ARG A N 1
ATOM 595 C CA . ARG A 1 80 ? -7.420 9.408 4.283 1.00 90.44 80 ARG A CA 1
ATOM 596 C C . ARG A 1 80 ? -6.201 10.115 3.714 1.00 90.44 80 ARG A C 1
ATOM 598 O O . ARG A 1 80 ? -5.580 9.655 2.760 1.00 90.44 80 ARG A O 1
ATOM 605 N N . LYS A 1 81 ? -5.859 11.250 4.314 1.00 87.75 81 LYS A N 1
ATOM 606 C CA . LYS A 1 81 ? -4.647 12.007 4.006 1.00 87.75 81 LYS A CA 1
ATOM 607 C C . LYS A 1 81 ? -3.583 11.663 5.034 1.00 87.75 81 LYS A C 1
ATOM 609 O O . LYS A 1 81 ? -3.866 11.636 6.229 1.00 87.75 81 LYS A O 1
ATOM 614 N N . THR A 1 82 ? -2.364 11.439 4.571 1.00 87.69 82 THR A N 1
ATOM 615 C CA . THR A 1 82 ? -1.187 11.291 5.426 1.00 87.69 82 THR A CA 1
ATOM 616 C C . THR A 1 82 ? -0.069 12.159 4.877 1.00 87.69 82 THR A C 1
ATOM 618 O O . THR A 1 82 ? 0.021 12.381 3.671 1.00 87.69 82 THR A O 1
ATOM 621 N N . ASN A 1 83 ? 0.812 12.636 5.754 1.00 90.44 83 ASN A N 1
ATOM 622 C CA . ASN A 1 83 ? 1.989 13.402 5.344 1.00 90.44 83 ASN A CA 1
ATOM 623 C C . ASN A 1 83 ? 3.151 12.486 4.911 1.00 90.44 83 ASN A C 1
ATOM 625 O O . ASN A 1 83 ? 4.314 12.809 5.123 1.00 90.44 83 ASN A O 1
ATOM 629 N N . PHE A 1 84 ? 2.840 11.304 4.362 1.00 91.69 84 PHE A N 1
ATOM 630 C CA . PHE A 1 84 ? 3.807 10.219 4.173 1.00 91.69 84 PHE A CA 1
ATOM 631 C C . PHE A 1 84 ? 4.976 10.608 3.261 1.00 91.69 84 PHE A C 1
ATOM 633 O O . PHE A 1 84 ? 6.102 10.187 3.496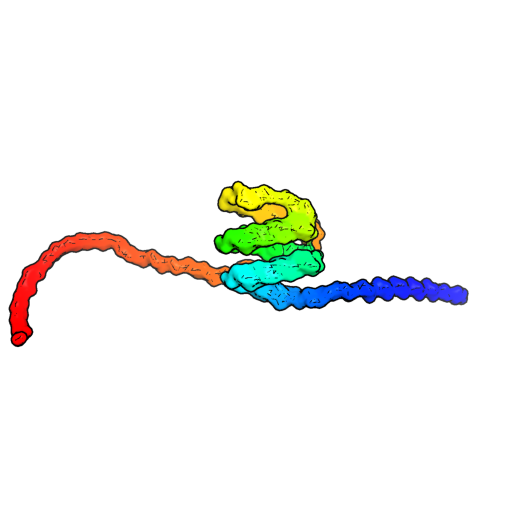 1.00 91.69 84 PHE A O 1
ATOM 640 N N . HIS A 1 85 ? 4.732 11.451 2.257 1.00 86.69 85 HIS A N 1
ATOM 641 C CA . HIS A 1 85 ? 5.759 11.891 1.307 1.00 86.69 85 HIS A CA 1
ATOM 642 C C . HIS A 1 85 ? 6.897 12.693 1.943 1.00 86.69 85 HIS A C 1
ATOM 644 O O . HIS A 1 85 ? 8.010 12.667 1.435 1.00 86.69 85 HIS A O 1
ATOM 650 N N . PHE A 1 86 ? 6.630 13.378 3.053 1.00 89.00 86 PHE A N 1
ATOM 651 C CA . PHE A 1 86 ? 7.618 14.204 3.749 1.00 89.00 86 PHE A CA 1
ATOM 652 C C . PHE A 1 86 ?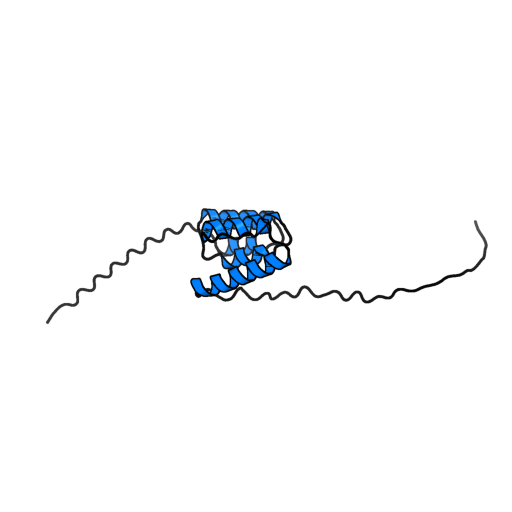 8.107 13.553 5.046 1.00 89.00 86 PHE A C 1
ATOM 654 O O . PHE A 1 86 ? 8.818 14.187 5.819 1.00 89.00 86 PHE A O 1
ATOM 661 N N . ALA A 1 87 ? 7.700 12.308 5.301 1.00 91.69 87 ALA A N 1
ATOM 662 C CA . ALA A 1 87 ? 7.960 11.630 6.556 1.00 91.69 87 ALA A CA 1
ATOM 663 C C . ALA A 1 87 ? 9.389 11.072 6.620 1.00 91.69 87 ALA A C 1
ATOM 665 O O . ALA A 1 87 ? 9.854 10.386 5.695 1.00 91.69 87 ALA A O 1
ATOM 666 N N . THR A 1 88 ? 10.058 11.282 7.756 1.00 94.94 88 THR A N 1
ATOM 667 C CA . THR A 1 88 ? 11.325 10.600 8.064 1.00 94.94 88 THR A CA 1
ATOM 668 C C . THR A 1 88 ? 11.121 9.079 8.136 1.00 94.94 88 THR A C 1
ATOM 670 O O . THR A 1 88 ? 9.985 8.612 8.269 1.00 94.94 88 THR A O 1
ATOM 673 N N . PRO A 1 89 ? 12.184 8.256 8.065 1.00 92.50 89 PRO A N 1
ATOM 674 C CA . PRO A 1 89 ? 12.056 6.804 8.216 1.00 92.50 89 PRO A CA 1
ATOM 675 C C . PRO A 1 89 ? 11.279 6.366 9.469 1.00 92.50 89 PRO A C 1
ATOM 677 O O . PRO A 1 89 ? 10.471 5.439 9.415 1.00 92.50 89 PRO A O 1
ATOM 680 N N . GLU A 1 90 ? 11.460 7.061 10.587 1.00 93.75 90 GLU A N 1
ATOM 681 C CA . GLU A 1 90 ? 10.786 6.800 11.859 1.00 93.75 90 GLU A CA 1
ATOM 682 C C . GLU A 1 90 ? 9.310 7.205 11.808 1.00 93.75 90 GLU A C 1
ATOM 684 O O . GLU A 1 90 ? 8.438 6.490 12.306 1.00 93.75 90 GLU A O 1
ATOM 689 N N . GLU A 1 91 ? 9.008 8.346 11.191 1.00 95.06 91 GLU A N 1
ATOM 690 C CA . GLU A 1 91 ? 7.637 8.809 10.991 1.00 95.06 91 GLU A CA 1
ATOM 691 C C . GLU A 1 91 ? 6.868 7.897 10.036 1.00 95.06 91 GLU A C 1
ATOM 693 O O . GLU A 1 91 ? 5.708 7.581 10.303 1.00 95.06 91 GLU A O 1
ATOM 698 N N . ARG A 1 92 ? 7.515 7.395 8.975 1.00 95.06 92 ARG A N 1
ATOM 699 C CA . ARG A 1 92 ? 6.914 6.415 8.060 1.00 95.06 92 ARG A CA 1
ATOM 700 C C . ARG A 1 92 ? 6.444 5.182 8.818 1.00 95.06 92 ARG A C 1
ATOM 702 O O . ARG A 1 92 ? 5.287 4.802 8.662 1.00 95.06 92 ARG A O 1
ATOM 709 N N . LYS A 1 93 ? 7.275 4.624 9.707 1.00 95.12 93 LYS A N 1
ATOM 710 C CA . LYS A 1 93 ? 6.897 3.475 10.553 1.00 95.12 93 LYS A CA 1
ATOM 711 C C . LYS A 1 93 ? 5.642 3.762 11.382 1.00 95.12 93 LYS A C 1
ATOM 713 O O . LYS A 1 93 ? 4.737 2.932 11.437 1.00 95.12 93 LYS A O 1
ATOM 718 N N . LYS A 1 94 ? 5.542 4.956 11.979 1.00 95.94 94 LYS A N 1
ATOM 719 C CA . LYS A 1 94 ? 4.349 5.376 12.741 1.00 95.94 94 LYS A CA 1
ATOM 720 C C . LYS A 1 94 ? 3.113 5.502 11.849 1.00 95.94 94 LYS A C 1
ATOM 722 O O . LYS A 1 94 ? 2.035 5.054 12.230 1.00 95.94 94 LYS A O 1
ATOM 727 N N . ILE A 1 95 ? 3.264 6.087 10.661 1.00 95.31 95 ILE A N 1
ATOM 728 C CA . ILE A 1 95 ? 2.171 6.235 9.693 1.00 95.31 95 ILE A CA 1
ATOM 729 C C . ILE A 1 95 ? 1.678 4.860 9.229 1.00 95.31 95 ILE A C 1
ATOM 731 O O . ILE A 1 95 ? 0.472 4.629 9.202 1.00 95.31 95 ILE A O 1
ATOM 735 N N . ILE A 1 96 ? 2.590 3.937 8.918 1.00 95.88 96 ILE A N 1
ATOM 736 C CA . ILE A 1 96 ? 2.267 2.566 8.503 1.00 95.88 96 ILE A CA 1
ATOM 737 C C . ILE A 1 96 ? 1.545 1.820 9.627 1.00 95.88 96 ILE A C 1
ATOM 739 O O . ILE A 1 96 ? 0.501 1.217 9.390 1.00 95.88 96 ILE A O 1
ATOM 743 N N . ALA A 1 97 ? 2.029 1.916 10.869 1.00 95.81 97 ALA A N 1
ATOM 744 C CA . ALA A 1 97 ? 1.339 1.339 12.021 1.00 95.81 97 ALA A CA 1
ATOM 745 C C . ALA A 1 97 ? -0.087 1.899 12.174 1.00 95.81 97 ALA A C 1
ATOM 747 O O . ALA A 1 97 ? -1.032 1.144 12.403 1.00 95.81 97 ALA A O 1
ATOM 748 N N . GLY A 1 98 ? -0.266 3.209 11.973 1.00 94.56 98 GLY A N 1
ATOM 749 C CA . GLY A 1 98 ? -1.580 3.852 11.969 1.00 94.56 98 GLY A CA 1
ATOM 750 C C . GLY A 1 98 ? -2.497 3.353 10.848 1.00 94.56 98 GLY A C 1
ATOM 751 O O . GLY A 1 98 ? -3.692 3.159 11.076 1.00 94.56 98 GLY A O 1
ATOM 752 N N . TRP A 1 99 ? -1.949 3.100 9.656 1.00 94.50 99 TRP A N 1
ATOM 753 C CA . TRP A 1 99 ? -2.681 2.476 8.554 1.00 94.50 99 TRP A CA 1
ATOM 754 C C . TRP A 1 99 ? -3.112 1.049 8.880 1.00 94.50 99 TRP A C 1
ATOM 756 O O . TRP A 1 99 ? -4.286 0.735 8.705 1.00 94.50 99 TRP A O 1
ATOM 766 N N . ARG A 1 100 ? -2.202 0.212 9.393 1.00 94.62 100 ARG A N 1
ATOM 767 C CA . ARG A 1 100 ? -2.496 -1.176 9.787 1.00 94.62 100 ARG A CA 1
ATOM 768 C C . ARG A 1 100 ? -3.584 -1.225 10.865 1.00 94.62 100 ARG A C 1
ATOM 770 O O . ARG A 1 100 ? -4.560 -1.957 10.720 1.00 94.62 100 ARG A O 1
ATOM 777 N N . ALA A 1 101 ? -3.467 -0.389 11.899 1.00 93.69 101 ALA A N 1
ATOM 778 C CA . ALA A 1 101 ? -4.452 -0.305 12.979 1.00 93.69 101 ALA A CA 1
ATOM 779 C C . ALA A 1 101 ? -5.831 0.145 12.477 1.00 93.69 101 ALA A C 1
ATOM 781 O O . ALA A 1 101 ? -6.853 -0.438 12.837 1.00 93.69 101 ALA A O 1
ATOM 782 N N . TRP A 1 102 ? -5.867 1.168 11.621 1.00 91.62 102 TRP A N 1
ATOM 783 C CA . TRP A 1 102 ? -7.115 1.630 11.026 1.00 91.62 102 TRP A CA 1
ATOM 784 C C . TRP A 1 102 ? -7.738 0.582 10.103 1.00 91.62 102 TRP A C 1
ATOM 786 O O . TRP A 1 102 ? -8.938 0.346 10.184 1.00 91.62 102 TRP A O 1
ATOM 796 N N . TRP A 1 103 ? -6.946 -0.070 9.249 1.00 91.31 103 TRP A N 1
ATOM 797 C CA . TRP A 1 103 ? -7.452 -1.097 8.340 1.00 91.31 103 TRP A CA 1
ATOM 798 C C . TRP A 1 103 ? -8.073 -2.269 9.108 1.00 91.31 103 TRP A C 1
ATOM 800 O O . TRP A 1 103 ? -9.166 -2.722 8.766 1.00 91.31 103 TRP A O 1
ATOM 810 N N . GLY A 1 104 ? -7.438 -2.680 10.211 1.00 89.19 104 GLY A N 1
ATOM 811 C CA . GLY A 1 104 ? -7.989 -3.675 11.129 1.00 89.19 104 GLY A CA 1
ATOM 812 C C . GLY A 1 104 ? -9.331 -3.267 11.747 1.00 89.19 104 GLY A C 1
ATOM 813 O O . GLY A 1 104 ? -10.179 -4.131 11.962 1.00 89.19 104 GLY A O 1
ATOM 814 N N . SER A 1 105 ? -9.568 -1.970 11.986 1.00 86.50 105 SER A N 1
ATOM 815 C CA . SER A 1 105 ? -10.827 -1.494 12.573 1.00 86.50 105 SER A CA 1
ATOM 816 C C . SER A 1 105 ? -11.961 -1.308 11.563 1.00 86.50 105 SER A C 1
ATOM 818 O O . SER A 1 105 ? -13.119 -1.483 11.936 1.00 86.50 105 SER A O 1
ATOM 820 N N . VAL A 1 106 ? -11.666 -0.978 10.298 1.00 83.12 106 VAL A N 1
ATOM 821 C CA . VAL A 1 106 ? -12.711 -0.746 9.280 1.00 83.12 106 VAL A CA 1
ATOM 822 C C . VAL A 1 106 ? -13.080 -1.972 8.459 1.00 83.12 106 VAL A C 1
ATOM 824 O O . VAL A 1 106 ? -14.201 -2.039 7.963 1.00 83.12 106 VAL A O 1
ATOM 827 N N . ALA A 1 107 ? -12.162 -2.921 8.271 1.00 64.31 107 ALA A N 1
ATOM 828 C CA . ALA A 1 107 ? -12.371 -3.982 7.292 1.00 64.31 107 ALA A CA 1
ATOM 829 C C . ALA A 1 107 ? -12.928 -5.283 7.887 1.00 64.31 107 ALA A C 1
ATOM 831 O O . ALA A 1 107 ? -13.443 -6.101 7.131 1.00 64.31 107 ALA A O 1
ATOM 832 N N . GLY A 1 108 ? -12.744 -5.550 9.189 1.00 59.31 108 GLY A N 1
ATOM 833 C CA . GLY A 1 108 ? -12.810 -6.936 9.685 1.00 59.31 108 GLY A CA 1
ATOM 834 C C . GLY A 1 108 ? -11.954 -7.900 8.835 1.00 59.31 108 GLY A C 1
ATOM 835 O O . GLY A 1 108 ? -12.268 -9.083 8.732 1.00 59.31 108 GLY A O 1
ATOM 836 N N . GLY A 1 109 ? -10.943 -7.365 8.135 1.00 47.56 109 GLY A N 1
ATOM 837 C CA . GLY A 1 109 ? -10.254 -8.017 7.026 1.00 47.56 109 GLY A CA 1
ATOM 838 C C . GLY A 1 109 ? -9.240 -9.052 7.507 1.00 47.56 109 GLY A C 1
ATOM 839 O O . GLY A 1 109 ? -8.745 -8.931 8.631 1.00 47.56 109 GLY A O 1
ATOM 840 N N . PRO A 1 110 ? -8.925 -10.070 6.680 1.00 45.03 110 PRO A N 1
ATOM 841 C CA . PRO A 1 110 ? -7.989 -11.121 7.056 1.00 45.03 110 PRO A CA 1
ATOM 842 C C . PRO A 1 110 ? -6.654 -10.504 7.468 1.00 45.03 110 PRO A C 1
ATOM 844 O O . PRO A 1 110 ? -6.186 -9.547 6.846 1.00 45.03 110 PRO A O 1
ATOM 847 N N . ALA A 1 111 ? -6.073 -11.058 8.536 1.00 40.00 111 ALA A N 1
ATOM 848 C CA . ALA A 1 111 ? -4.747 -10.693 9.008 1.00 40.00 111 ALA A CA 1
ATOM 849 C C . ALA A 1 111 ? -3.779 -10.625 7.812 1.00 40.00 111 ALA A C 1
ATOM 851 O O . ALA A 1 111 ? -3.851 -11.513 6.952 1.00 40.00 111 ALA A O 1
ATOM 852 N N . PRO A 1 112 ? -2.918 -9.590 7.728 1.00 47.59 112 PRO A N 1
ATOM 853 C CA . PRO A 1 112 ? -1.932 -9.489 6.659 1.00 47.59 112 PRO A CA 1
ATOM 854 C C . PRO A 1 112 ? -1.203 -10.826 6.581 1.00 47.59 112 PRO A C 1
ATOM 856 O O . PRO A 1 112 ? -0.753 -11.335 7.612 1.00 47.59 112 PRO A O 1
ATOM 859 N N . ALA A 1 113 ? -1.210 -11.438 5.391 1.00 44.59 113 ALA A N 1
ATOM 860 C CA . ALA A 1 113 ? -0.619 -12.746 5.163 1.00 44.59 113 ALA A CA 1
ATOM 861 C C . ALA A 1 113 ? 0.781 -12.726 5.770 1.00 44.59 113 ALA A C 1
ATOM 863 O O . ALA A 1 113 ? 1.614 -11.922 5.360 1.00 44.59 113 ALA A O 1
ATOM 864 N N . ALA A 1 114 ? 0.953 -13.537 6.814 1.00 37.22 114 ALA A N 1
ATOM 865 C CA . ALA A 1 114 ? 2.128 -13.578 7.654 1.00 37.22 114 ALA A CA 1
ATOM 866 C C . ALA A 1 114 ? 3.392 -13.406 6.814 1.00 37.22 114 ALA A C 1
ATOM 868 O O . ALA A 1 114 ? 3.664 -14.224 5.931 1.00 37.22 114 ALA A O 1
ATOM 869 N N . ALA A 1 115 ? 4.139 -12.344 7.117 1.00 39.50 115 ALA A N 1
ATOM 870 C CA . ALA A 1 115 ? 5.535 -12.192 6.759 1.00 39.50 115 ALA A CA 1
ATOM 871 C C . ALA A 1 115 ? 6.271 -13.475 7.177 1.00 39.50 115 ALA A C 1
ATOM 873 O O . ALA A 1 115 ? 6.670 -13.645 8.326 1.00 39.50 115 ALA A O 1
ATOM 874 N N . THR A 1 116 ? 6.358 -14.422 6.249 1.00 44.31 116 THR A N 1
ATOM 875 C CA . THR A 1 116 ? 7.069 -15.685 6.408 1.00 44.31 116 THR A CA 1
ATOM 876 C C . THR A 1 116 ? 8.045 -15.741 5.249 1.00 44.31 116 THR A C 1
ATOM 878 O O . THR A 1 116 ? 7.646 -15.826 4.091 1.00 44.31 116 THR A O 1
ATOM 881 N N . GLY A 1 117 ? 9.317 -15.596 5.597 1.00 38.41 117 GLY A N 1
ATOM 882 C CA . GLY A 1 117 ? 10.425 -15.270 4.708 1.00 38.41 117 GLY A CA 1
ATOM 883 C C . GLY A 1 117 ? 11.230 -14.171 5.395 1.00 38.41 117 GLY A C 1
ATOM 884 O O . GLY A 1 117 ? 11.117 -13.009 5.044 1.00 38.41 117 GLY A O 1
ATOM 885 N N . SER A 1 118 ? 11.920 -14.442 6.506 1.00 49.84 118 SER A N 1
ATOM 886 C CA . SER A 1 118 ? 13.124 -15.285 6.495 1.00 49.84 118 SER A CA 1
ATOM 887 C C . SER A 1 118 ? 13.957 -15.022 5.240 1.00 49.84 118 SER A C 1
ATOM 889 O O . SER A 1 118 ? 14.088 -15.877 4.374 1.00 49.84 118 SER A O 1
ATOM 891 N N . ALA A 1 119 ? 14.505 -13.812 5.154 1.00 40.59 119 ALA A N 1
ATOM 892 C CA . ALA A 1 119 ? 15.823 -13.607 4.575 1.00 40.59 119 ALA A CA 1
ATOM 893 C C . ALA A 1 119 ? 16.800 -13.466 5.751 1.00 40.59 119 ALA A C 1
ATOM 895 O O . ALA A 1 119 ? 17.015 -12.394 6.308 1.00 40.59 119 ALA A O 1
ATOM 896 N N . GLU A 1 120 ? 17.231 -14.640 6.200 1.00 44.09 120 GLU A N 1
ATOM 897 C CA . GLU A 1 120 ? 18.492 -14.976 6.859 1.00 44.09 120 GLU A CA 1
ATOM 898 C C . GLU A 1 120 ? 19.522 -13.824 6.958 1.00 44.09 120 GLU A C 1
ATOM 900 O O . GLU A 1 120 ? 19.964 -13.301 5.930 1.00 44.09 120 GLU A O 1
ATOM 905 N N . PRO A 1 121 ? 19.977 -13.449 8.169 1.00 40.22 121 PRO A N 1
ATOM 906 C CA . PRO A 1 121 ? 21.186 -12.661 8.313 1.00 40.22 121 PRO A CA 1
ATOM 907 C C . PRO A 1 121 ? 22.373 -13.568 7.993 1.00 40.22 121 PRO A C 1
ATOM 909 O O . PRO A 1 121 ? 22.648 -14.520 8.722 1.00 40.22 121 PRO A O 1
ATOM 912 N N . LYS A 1 122 ? 23.108 -13.263 6.920 1.00 48.56 122 LYS A N 1
ATOM 913 C CA . LYS A 1 122 ? 24.481 -13.751 6.802 1.00 48.56 122 LYS A CA 1
ATOM 914 C C . LYS A 1 122 ? 25.301 -13.105 7.917 1.00 48.56 122 LYS A C 1
ATOM 916 O O . LYS A 1 122 ? 25.703 -11.949 7.812 1.00 48.56 122 LYS A O 1
ATOM 921 N N . GLU A 1 123 ? 25.519 -13.864 8.986 1.00 46.00 123 GLU A N 1
ATOM 922 C CA . GLU A 1 123 ? 26.692 -13.721 9.843 1.00 46.00 123 GLU A CA 1
ATOM 923 C C . GLU A 1 123 ? 27.940 -13.818 8.958 1.00 46.00 123 GLU A C 1
ATOM 925 O O . GLU A 1 123 ? 28.374 -14.903 8.578 1.00 46.00 123 GLU A O 1
ATOM 930 N N . GLU A 1 124 ? 28.521 -12.673 8.612 1.00 44.28 124 GLU A N 1
ATOM 931 C CA . GLU A 1 124 ? 29.910 -12.592 8.170 1.00 44.28 124 GLU A CA 1
ATOM 932 C C . GLU A 1 124 ? 30.743 -12.097 9.354 1.00 44.28 124 GLU A C 1
ATOM 934 O O . GLU A 1 124 ? 31.130 -10.936 9.473 1.00 44.28 124 GLU A O 1
ATOM 939 N N . THR A 1 125 ? 30.952 -13.014 10.295 1.00 47.25 125 THR A N 1
ATOM 940 C CA . THR A 1 125 ? 31.876 -12.855 11.415 1.00 47.25 125 THR A CA 1
ATOM 941 C C . THR A 1 125 ? 33.246 -13.328 10.938 1.00 47.25 125 THR A C 1
ATOM 943 O O . THR A 1 125 ? 33.464 -14.525 10.767 1.00 47.25 125 THR A O 1
ATOM 946 N N . GLY A 1 126 ? 34.170 -12.397 10.682 1.00 49.03 126 GLY A N 1
ATOM 947 C CA . GLY A 1 126 ? 35.419 -12.742 9.998 1.00 49.03 126 GLY A CA 1
ATOM 948 C C . GLY A 1 126 ? 36.584 -11.764 10.127 1.00 49.03 126 GLY A C 1
ATOM 949 O O . GLY A 1 126 ? 37.277 -11.553 9.148 1.00 49.03 126 GLY A O 1
ATOM 950 N N . LYS A 1 127 ? 36.816 -11.236 11.337 1.00 54.81 127 LYS A N 1
ATOM 951 C CA . LYS A 1 127 ? 38.153 -10.998 11.926 1.00 54.81 127 LYS A CA 1
ATOM 952 C C . LYS A 1 127 ? 39.130 -10.064 11.179 1.00 54.81 127 LYS A C 1
ATOM 954 O O . LYS A 1 127 ? 39.787 -10.439 10.215 1.00 54.81 127 LYS A O 1
ATOM 959 N N . GLY A 1 128 ? 39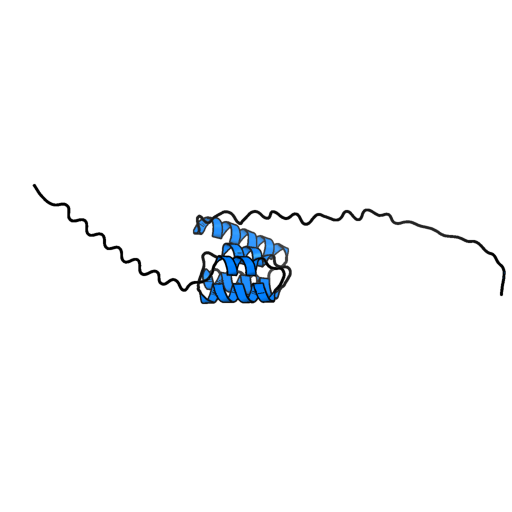.300 -8.868 11.746 1.00 49.56 128 GLY A N 1
ATOM 960 C CA . GLY A 1 128 ? 40.451 -8.000 11.497 1.00 49.56 128 GLY A CA 1
ATOM 961 C C . GLY A 1 128 ? 41.739 -8.451 12.203 1.00 49.56 128 GLY A C 1
ATOM 962 O O . GLY A 1 128 ? 41.742 -9.430 12.950 1.00 49.56 128 GLY A O 1
ATOM 963 N N . GLU A 1 129 ? 42.784 -7.646 11.968 1.00 44.22 129 GLU A N 1
ATOM 964 C CA . GLU A 1 129 ? 44.152 -7.694 12.522 1.00 44.22 129 GLU A CA 1
ATOM 965 C C . GLU A 1 129 ? 45.017 -8.876 12.056 1.00 44.22 129 GLU A C 1
ATOM 967 O O . GLU A 1 129 ? 44.622 -10.032 12.117 1.00 44.22 129 GLU A O 1
ATOM 972 N N . GLY A 1 130 ? 46.246 -8.688 11.586 1.00 47.00 130 GLY A N 1
ATOM 973 C CA . GLY A 1 130 ? 47.126 -7.528 11.585 1.00 47.00 130 GLY A CA 1
ATOM 974 C C . GLY A 1 130 ? 48.542 -7.998 11.218 1.00 47.00 130 GLY A C 1
ATOM 975 O O . GLY A 1 130 ? 48.826 -9.193 11.219 1.00 47.00 130 GLY A O 1
ATOM 976 N N . ASP A 1 131 ? 49.391 -7.023 10.917 1.00 43.91 131 ASP A N 1
ATOM 977 C CA . ASP A 1 131 ? 50.852 -7.050 11.028 1.00 43.91 131 ASP A CA 1
ATOM 978 C C . ASP A 1 131 ? 51.721 -7.927 10.102 1.00 43.91 131 ASP A C 1
ATOM 980 O O . ASP A 1 131 ? 51.879 -9.133 10.239 1.00 43.91 131 ASP A O 1
ATOM 984 N N . ALA A 1 132 ? 52.403 -7.188 9.222 1.00 50.56 132 ALA A N 1
ATOM 985 C CA . ALA A 1 132 ? 53.849 -6.961 9.250 1.00 50.56 132 ALA A CA 1
ATOM 986 C C . ALA A 1 132 ? 54.847 -8.101 8.956 1.00 50.56 132 ALA A C 1
ATOM 988 O O . ALA A 1 132 ?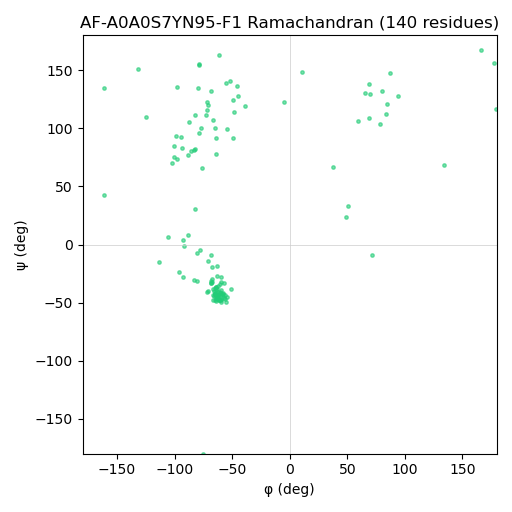 54.856 -9.181 9.530 1.00 50.56 132 ALA A O 1
ATOM 989 N N . SER A 1 133 ? 55.850 -7.666 8.184 1.00 49.34 133 SER A N 1
ATOM 990 C CA . SER A 1 133 ? 57.234 -8.145 8.127 1.00 49.34 133 SER A CA 1
ATOM 991 C C . SER A 1 133 ? 57.542 -9.434 7.367 1.00 49.34 133 SER A C 1
ATOM 993 O O . SER A 1 133 ? 57.499 -10.534 7.896 1.00 49.34 133 SER A O 1
ATOM 995 N N . GLY A 1 134 ? 58.099 -9.209 6.172 1.00 47.78 134 GLY A N 1
ATOM 996 C CA . GLY A 1 134 ? 59.476 -9.607 5.875 1.00 47.78 134 GLY A CA 1
ATOM 997 C C . GLY A 1 134 ? 59.691 -11.046 5.417 1.00 47.78 134 GLY A C 1
ATOM 998 O O . GLY A 1 134 ? 59.485 -11.986 6.167 1.00 47.78 134 GLY A O 1
ATOM 999 N N . THR A 1 135 ? 60.250 -11.214 4.216 1.00 54.81 135 THR A N 1
ATOM 1000 C CA . THR A 1 135 ? 61.567 -11.851 4.009 1.00 54.81 135 THR A CA 1
ATOM 1001 C C . THR A 1 135 ? 61.915 -11.919 2.513 1.00 54.81 135 THR A C 1
ATOM 1003 O O . THR A 1 135 ? 61.205 -12.491 1.701 1.00 54.81 135 THR A O 1
ATOM 1006 N N . THR A 1 136 ? 62.997 -11.215 2.167 1.00 54.53 136 THR A N 1
ATOM 1007 C CA . THR A 1 136 ? 64.153 -11.626 1.341 1.00 54.53 136 THR A CA 1
ATOM 1008 C C . THR A 1 136 ? 64.115 -12.952 0.549 1.00 54.53 136 THR A C 1
ATOM 1010 O O . THR A 1 136 ? 63.687 -13.983 1.052 1.00 54.53 136 THR A O 1
ATOM 1013 N N . SER A 1 137 ? 64.821 -12.896 -0.599 1.00 55.12 137 SER A N 1
ATOM 1014 C CA . SER A 1 137 ? 65.414 -13.985 -1.406 1.00 55.12 137 SER A CA 1
ATOM 1015 C C . SER A 1 137 ? 64.518 -14.650 -2.449 1.00 55.12 137 SER A C 1
ATOM 1017 O O . SER A 1 137 ? 63.339 -14.845 -2.223 1.00 55.12 137 SER A O 1
ATOM 1019 N N . LYS A 1 138 ? 64.992 -15.133 -3.599 1.00 53.44 138 LYS A N 1
ATOM 1020 C CA . LYS A 1 138 ? 66.218 -15.035 -4.415 1.00 53.44 138 LYS A CA 1
ATOM 1021 C C . LYS A 1 138 ? 65.935 -15.999 -5.588 1.00 53.44 138 LYS A C 1
ATOM 1023 O O . LYS A 1 138 ? 65.228 -16.980 -5.404 1.00 53.44 138 LYS A O 1
ATOM 1028 N N . GLU A 1 139 ? 66.597 -15.777 -6.718 1.00 51.75 139 GLU A N 1
ATOM 1029 C CA . GLU A 1 139 ? 67.074 -16.840 -7.623 1.00 51.75 139 GLU A CA 1
ATOM 1030 C C . GLU A 1 139 ? 66.126 -17.459 -8.687 1.00 51.75 139 GLU A C 1
ATOM 1032 O O . GLU A 1 139 ? 65.290 -18.309 -8.416 1.00 51.75 139 GLU A O 1
ATOM 1037 N N . SER A 1 140 ? 66.480 -17.154 -9.946 1.00 60.56 140 SER A N 1
ATOM 1038 C CA . SER A 1 140 ? 66.838 -18.116 -11.011 1.00 60.56 140 SER A CA 1
ATOM 1039 C C . SER A 1 140 ? 65.823 -18.651 -12.038 1.00 60.5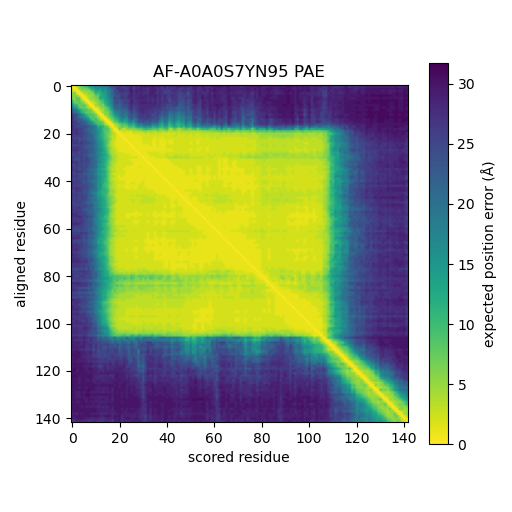6 140 SER A C 1
ATOM 1041 O O . SER A 1 140 ? 64.903 -19.390 -11.716 1.00 60.56 140 SER A O 1
ATOM 1043 N N . ARG A 1 141 ? 66.282 -18.485 -13.299 1.00 58.16 141 ARG A N 1
ATOM 1044 C CA . ARG A 1 141 ? 66.078 -19.279 -14.537 1.00 58.16 141 ARG A CA 1
ATOM 1045 C C . ARG A 1 141 ? 64.746 -19.032 -15.264 1.00 58.16 141 ARG A C 1
ATOM 1047 O O . ARG A 1 141 ? 63.703 -18.999 -14.635 1.00 58.16 141 ARG A O 1
ATOM 1054 N N . SER A 1 142 ? 64.717 -18.813 -16.580 1.00 62.50 142 SER A N 1
ATOM 1055 C CA . SER A 1 142 ? 65.618 -19.218 -17.675 1.00 62.50 142 SER A CA 1
ATOM 1056 C C . SER A 1 142 ? 65.665 -18.184 -18.793 1.00 62.50 142 SER A C 1
ATOM 1058 O O . SER A 1 142 ? 64.698 -17.403 -18.907 1.00 62.50 142 SER A O 1
#

Sequence (142 aa):
MSRKVLVALALSLSAVGCLDREAVVKQLRTDDPRMQAAAIARIVRAYDATLAGELIELLESEDEGVRFMAATALHKLTGRKTNFHFATPEERKKIIAGWRAWWGSVAGGPAPAAATGSAEPKEETGKGEGDASGTTSKESRS

Foldseek 3Di:
DDDDDDPPPPPPPPPQPPPVVVCLLVQCPDLDLVSVLVSLVSCLVSLPLLCLLSLLVQCPRPDPVSVVSSQVSNCSSPVDDDPSNPDDPVRSVVVSVVSQVVCVVPPCHDDRPDPDDDPDDPPPPDDDDDDDDDDDDDDDDD

Secondary structure (DSSP, 8-state):
--------------------HHHHHHHHTSS-HHHHHHHHHHHHHHT-GGGHHHHHHGGG-SSHHHHHHHHHHHHHHH-----GGG--HHHHHHHHHHHHHHHHHHH-----------------------------------

Mean predicted aligned error: 15.03 Å

Radius of gyration: 27.25 Å; Cα contacts (8 Å, |Δi|>4): 94; chains: 1; bounding box: 123×36×31 Å